Protein AF-A0A6A7ANN5-F1 (afdb_monomer_lite)

Sequence (79 aa):
MDDHGDHDAVMLGGAAAQSVMYSAPTNPIQVTGDADLNFAAKNRPAVPVPNGVCVRMIDFAPGTESNLHRALTLGMGTV

Organism: NCBI:txid1408161

Secondary structure (DSSP, 8-state):
-----TTEEEEGGGTEEEEEEEEESSSS---STTHHHHHHHH-PPPSS-TTSEEEEEEEEPTT--PPP---SS------

Radius of gyration: 13.79 Å; chains: 1; bounding box: 27×33×37 Å

InterPro domains:
  IPR014710 RmlC-like jelly roll fold [G3DSA:2.60.120.10] (13-79)
  IPR047142 Oryzines biosynthesis cluster protein J/Cupin-domain-containing oxidoreductase virC-like [PTHR36156] (2-79)

pLDDT: mean 91.67, std 7.15, range [52.16, 97.19]

Structure (mmCIF, N/CA/C/O backbone):
data_AF-A0A6A7ANN5-F1
#
_entry.id   AF-A0A6A7ANN5-F1
#
loop_
_atom_site.group_PDB
_atom_site.id
_atom_site.type_symbol
_atom_site.label_atom_id
_atom_site.label_alt_id
_atom_site.label_comp_id
_atom_site.label_asym_id
_atom_site.label_entity_id
_atom_site.label_seq_id
_atom_site.pdbx_PDB_ins_code
_atom_site.Cartn_x
_atom_site.Cartn_y
_atom_site.Cartn_z
_atom_site.occupancy
_atom_site.B_iso_or_equiv
_atom_site.auth_seq_id
_atom_site.auth_comp_id
_atom_site.auth_asym_id
_atom_site.auth_atom_id
_atom_site.pdbx_PDB_model_num
ATOM 1 N N . MET A 1 1 ? 11.245 -21.807 -0.590 1.00 52.16 1 MET A N 1
ATOM 2 C CA . MET A 1 1 ? 10.325 -21.580 0.543 1.00 52.16 1 MET A CA 1
ATOM 3 C C . MET A 1 1 ? 10.270 -20.087 0.585 1.00 52.16 1 MET A C 1
ATOM 5 O O . MET A 1 1 ? 11.258 -19.472 0.962 1.00 52.16 1 MET A O 1
ATOM 9 N N . ASP A 1 2 ? 9.244 -19.547 -0.041 1.00 68.75 2 ASP A N 1
ATOM 10 C CA . ASP A 1 2 ? 9.289 -18.164 -0.482 1.00 68.75 2 ASP A CA 1
ATOM 11 C C . ASP A 1 2 ? 8.603 -17.341 0.609 1.00 68.75 2 ASP A C 1
ATOM 13 O O . ASP A 1 2 ? 7.594 -17.772 1.167 1.00 68.75 2 ASP A O 1
ATOM 17 N N . ASP A 1 3 ? 9.189 -16.207 0.978 1.00 72.44 3 ASP A N 1
ATOM 18 C CA . ASP A 1 3 ? 8.669 -15.311 2.012 1.00 72.44 3 ASP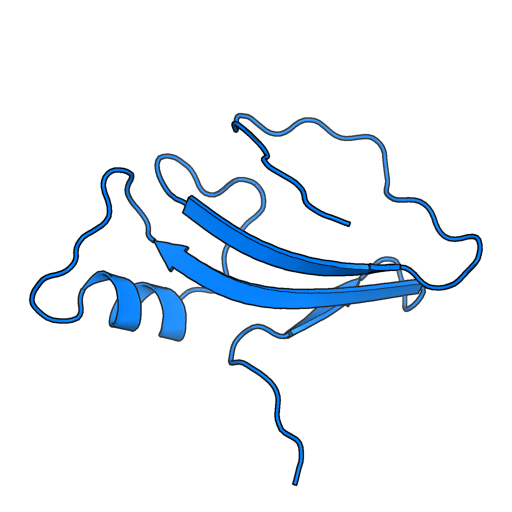 A CA 1
ATOM 19 C C . ASP A 1 3 ? 7.913 -14.179 1.316 1.00 72.44 3 ASP A C 1
ATOM 21 O O . ASP A 1 3 ? 8.507 -13.299 0.694 1.00 72.44 3 ASP A O 1
ATOM 25 N N . HIS A 1 4 ? 6.590 -14.288 1.315 1.00 73.81 4 HIS A N 1
ATOM 26 C CA . HIS A 1 4 ? 5.677 -13.380 0.635 1.00 73.81 4 HIS A CA 1
ATOM 27 C C . HIS A 1 4 ? 4.480 -13.155 1.554 1.00 73.81 4 HIS A C 1
ATOM 29 O O . HIS A 1 4 ? 3.996 -14.080 2.205 1.00 73.81 4 HIS A O 1
ATOM 35 N N . GLY A 1 5 ? 4.054 -11.895 1.657 1.00 74.56 5 GLY A N 1
ATOM 36 C CA . GLY A 1 5 ? 2.874 -11.533 2.436 1.00 74.56 5 GLY A CA 1
ATOM 37 C C . GLY A 1 5 ? 1.591 -12.009 1.757 1.00 74.56 5 GLY A C 1
ATOM 38 O O . GLY A 1 5 ? 1.581 -12.265 0.558 1.00 74.56 5 GLY A O 1
ATOM 39 N N . ASP A 1 6 ? 0.486 -12.042 2.504 1.00 80.00 6 ASP A N 1
ATOM 40 C CA . ASP A 1 6 ? -0.811 -12.578 2.047 1.00 80.00 6 ASP A CA 1
ATOM 41 C C . ASP A 1 6 ? -1.359 -11.935 0.752 1.00 80.00 6 ASP A C 1
ATOM 43 O O . ASP A 1 6 ? -2.240 -12.488 0.090 1.00 80.00 6 ASP A O 1
ATOM 47 N N . HIS A 1 7 ? -0.867 -10.745 0.387 1.00 89.81 7 HIS A N 1
ATOM 48 C CA . HIS A 1 7 ? -1.429 -9.901 -0.670 1.00 89.81 7 HIS A CA 1
ATOM 49 C C . HIS A 1 7 ? -0.379 -9.342 -1.640 1.00 89.81 7 HIS A C 1
ATOM 51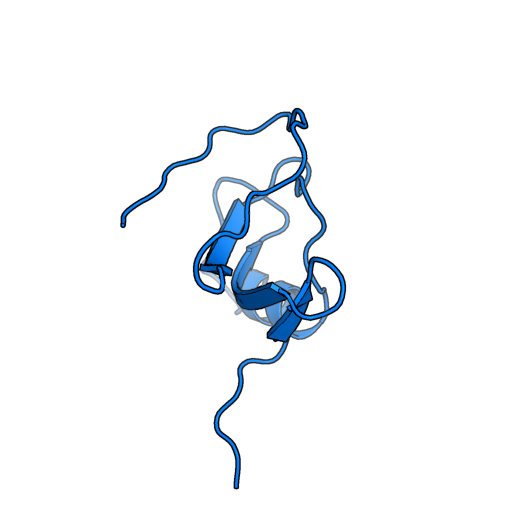 O O . HIS A 1 7 ? -0.450 -8.168 -2.026 1.00 89.81 7 HIS A O 1
ATOM 57 N N . ASP A 1 8 ? 0.574 -10.167 -2.068 1.00 91.06 8 ASP A N 1
ATOM 58 C CA . ASP A 1 8 ? 1.486 -9.831 -3.164 1.00 91.06 8 ASP A CA 1
ATOM 59 C C . ASP A 1 8 ? 0.785 -9.890 -4.536 1.00 91.06 8 ASP A C 1
ATOM 61 O O . ASP A 1 8 ? -0.156 -10.656 -4.767 1.00 91.06 8 ASP A O 1
ATOM 65 N N . ALA A 1 9 ? 1.178 -9.022 -5.468 1.00 91.25 9 ALA A N 1
ATOM 66 C CA . ALA A 1 9 ? 0.654 -9.084 -6.830 1.00 91.25 9 ALA A CA 1
ATOM 67 C C . ALA A 1 9 ? 1.610 -8.483 -7.856 1.00 91.25 9 ALA A C 1
ATOM 69 O O . ALA A 1 9 ? 2.180 -7.413 -7.645 1.00 91.25 9 ALA A O 1
ATOM 70 N N . VAL A 1 10 ? 1.682 -9.121 -9.023 1.00 92.88 10 VAL A N 1
ATOM 71 C CA . VAL A 1 10 ? 2.283 -8.535 -10.223 1.00 92.88 10 VAL A CA 1
ATOM 72 C C . VAL A 1 10 ? 1.334 -7.483 -10.804 1.00 92.88 10 VAL A C 1
ATOM 74 O O . VAL A 1 10 ? 0.126 -7.702 -10.917 1.00 92.88 10 VAL A O 1
ATOM 77 N N . MET A 1 11 ? 1.883 -6.334 -11.185 1.00 91.69 11 MET A N 1
ATOM 78 C CA . MET A 1 11 ? 1.168 -5.185 -11.736 1.00 91.69 11 MET A CA 1
ATOM 79 C C . MET A 1 11 ? 1.737 -4.795 -13.106 1.00 91.69 11 MET A C 1
ATOM 81 O O . MET A 1 11 ? 2.783 -5.286 -13.526 1.00 91.69 11 MET A O 1
ATOM 85 N N . LEU A 1 12 ? 1.033 -3.906 -13.820 1.00 91.06 12 LEU A N 1
ATOM 86 C CA . LEU A 1 12 ? 1.494 -3.321 -15.090 1.00 91.06 12 LEU A CA 1
ATOM 87 C C . LEU A 1 12 ? 2.004 -4.360 -16.109 1.00 91.06 12 LEU A C 1
ATOM 89 O O . LEU A 1 12 ? 3.034 -4.175 -16.748 1.00 91.06 12 LEU A O 1
ATOM 93 N N . GLY A 1 13 ? 1.302 -5.491 -16.231 1.00 90.38 13 GLY A N 1
ATOM 94 C CA . GLY A 1 13 ? 1.675 -6.550 -17.173 1.00 90.38 13 GLY A CA 1
ATOM 95 C C . GLY A 1 13 ? 3.041 -7.195 -16.902 1.00 90.38 13 GLY A C 1
ATOM 96 O O . GLY A 1 13 ? 3.636 -7.727 -17.832 1.00 90.38 13 GLY A O 1
ATOM 97 N N . GLY A 1 14 ? 3.547 -7.140 -15.665 1.00 93.50 14 GLY A N 1
ATOM 98 C CA . GLY A 1 14 ? 4.868 -7.666 -15.299 1.00 93.50 14 GLY A CA 1
ATOM 99 C C . GLY A 1 14 ? 5.927 -6.596 -15.050 1.00 93.50 14 GLY A C 1
ATOM 100 O O . GLY A 1 14 ? 7.005 -6.921 -14.566 1.00 93.50 14 GLY A O 1
ATOM 101 N N . ALA A 1 15 ? 5.632 -5.330 -15.347 1.00 95.31 15 ALA A N 1
ATOM 102 C CA . ALA A 1 15 ? 6.582 -4.230 -15.195 1.00 95.31 15 ALA A CA 1
ATOM 103 C C . ALA A 1 15 ? 6.626 -3.636 -13.772 1.00 95.31 15 ALA A C 1
ATOM 105 O O . ALA A 1 15 ? 7.404 -2.725 -13.495 1.00 95.31 15 ALA A O 1
ATOM 106 N N . ALA A 1 16 ? 5.794 -4.135 -12.858 1.00 95.12 16 ALA A N 1
ATOM 107 C CA . ALA A 1 16 ? 5.836 -3.769 -11.451 1.00 95.12 16 ALA A CA 1
ATOM 108 C C . ALA A 1 16 ? 5.335 -4.913 -10.564 1.00 95.12 16 ALA A C 1
ATOM 110 O O . ALA A 1 16 ? 4.624 -5.812 -11.024 1.00 95.12 16 ALA A O 1
ATOM 111 N N . ALA A 1 17 ? 5.657 -4.845 -9.281 1.00 93.88 17 ALA A N 1
ATOM 112 C CA . ALA A 1 17 ? 5.100 -5.705 -8.247 1.00 93.88 17 ALA A CA 1
ATOM 113 C C . ALA A 1 17 ? 4.618 -4.854 -7.072 1.00 93.88 17 ALA A C 1
ATOM 115 O O . ALA A 1 17 ? 5.117 -3.755 -6.836 1.00 93.88 17 ALA A O 1
ATOM 116 N N . GLN A 1 18 ? 3.638 -5.358 -6.332 1.00 93.06 18 GLN A N 1
ATOM 117 C CA . GLN A 1 18 ? 3.238 -4.788 -5.054 1.00 93.06 18 GLN A CA 1
ATOM 118 C C . GLN A 1 18 ? 3.277 -5.835 -3.952 1.00 93.06 18 GLN A C 1
ATOM 120 O O . GLN A 1 18 ? 3.015 -7.016 -4.186 1.00 93.06 18 GLN A O 1
ATOM 125 N N . SER A 1 19 ? 3.479 -5.349 -2.735 1.00 92.69 19 SER A N 1
ATOM 126 C CA . SER A 1 19 ? 3.211 -6.085 -1.507 1.00 92.69 19 SER A CA 1
ATOM 127 C C . SER A 1 19 ? 2.400 -5.198 -0.569 1.00 92.69 19 SER A C 1
ATOM 129 O O . SER A 1 19 ? 2.779 -4.058 -0.283 1.00 92.69 19 SER A O 1
ATOM 131 N N . VAL A 1 20 ? 1.245 -5.689 -0.125 1.00 93.38 20 VAL A N 1
ATOM 132 C CA . VAL A 1 20 ? 0.417 -5.000 0.869 1.00 93.38 20 VAL A CA 1
ATOM 133 C C . VAL A 1 20 ? 0.822 -5.494 2.251 1.00 93.38 20 VAL A C 1
ATOM 135 O O . VAL A 1 20 ? 0.641 -6.664 2.571 1.00 93.38 20 VAL A O 1
ATOM 138 N N . MET A 1 21 ? 1.324 -4.580 3.079 1.00 92.38 21 MET A N 1
ATOM 139 C CA . MET A 1 21 ? 1.770 -4.889 4.440 1.00 92.38 21 MET A CA 1
ATOM 140 C C . MET A 1 21 ? 0.609 -4.884 5.435 1.00 92.38 21 MET A C 1
ATOM 142 O O . MET A 1 21 ? 0.591 -5.669 6.376 1.00 92.38 21 MET A O 1
ATOM 146 N N . TYR A 1 22 ? -0.345 -3.967 5.257 1.00 93.88 22 TYR A N 1
ATOM 147 C CA . TYR A 1 22 ? -1.473 -3.805 6.170 1.00 93.88 22 TYR A CA 1
ATOM 148 C C . TYR A 1 22 ? -2.634 -3.063 5.505 1.00 93.88 22 TYR A C 1
ATOM 150 O O . TYR A 1 22 ? -2.439 -2.186 4.655 1.00 93.88 22 TYR A O 1
ATOM 158 N N . SER A 1 23 ? -3.855 -3.375 5.932 1.00 95.31 23 SER A N 1
ATOM 159 C CA . SER A 1 23 ? -5.049 -2.607 5.588 1.00 95.31 23 SER A CA 1
ATOM 160 C C . SER A 1 23 ? -6.126 -2.752 6.650 1.00 95.31 23 SER A C 1
ATOM 162 O O . SER A 1 23 ? -6.278 -3.827 7.222 1.00 95.31 23 SER A O 1
ATOM 164 N N . ALA A 1 24 ? -6.921 -1.706 6.837 1.00 96.50 24 ALA A N 1
ATOM 165 C CA . ALA A 1 24 ? -8.067 -1.714 7.738 1.00 96.50 24 ALA A CA 1
ATOM 166 C C . ALA A 1 24 ? -9.284 -1.069 7.059 1.00 96.50 24 ALA A C 1
ATOM 168 O O . ALA A 1 24 ? -9.109 -0.201 6.194 1.00 96.50 24 ALA A O 1
ATOM 169 N N . PRO A 1 25 ? -10.514 -1.457 7.4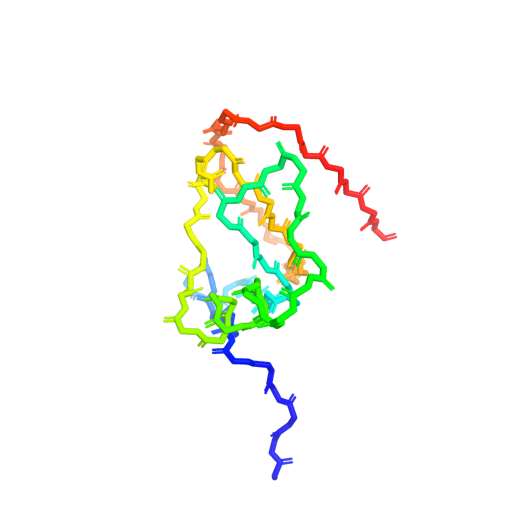41 1.00 95.88 25 PRO A N 1
ATOM 170 C CA . PRO A 1 25 ? -11.735 -0.931 6.836 1.00 95.88 25 PRO A CA 1
ATOM 171 C C . PRO A 1 25 ? -12.111 0.462 7.359 1.00 95.88 25 PRO A C 1
ATOM 173 O O . PRO A 1 25 ? -13.009 1.094 6.808 1.00 95.88 25 PRO A O 1
ATOM 176 N N . THR A 1 26 ? -11.457 0.936 8.423 1.00 95.81 26 THR A N 1
ATOM 177 C CA . THR A 1 26 ? -11.766 2.209 9.080 1.00 95.81 26 THR A CA 1
ATOM 178 C C . THR A 1 26 ? -10.515 3.029 9.373 1.00 95.81 26 THR A C 1
ATOM 180 O O . THR A 1 26 ? -9.401 2.512 9.453 1.00 95.81 26 THR A O 1
ATOM 183 N N . ASN A 1 27 ? -10.722 4.327 9.568 1.00 94.19 27 ASN A N 1
ATOM 184 C CA . ASN A 1 27 ? -9.749 5.269 10.091 1.00 94.19 27 ASN A CA 1
ATOM 185 C C . ASN A 1 27 ? -10.474 6.206 11.085 1.00 94.19 27 ASN A C 1
ATOM 187 O O . ASN A 1 27 ? -11.320 6.983 10.633 1.00 94.19 27 ASN A O 1
ATOM 191 N N . PRO A 1 28 ? -10.209 6.147 12.409 1.00 96.12 28 PRO A N 1
ATOM 192 C CA . PRO A 1 28 ? -9.129 5.406 13.077 1.00 96.12 28 PRO A CA 1
ATOM 193 C C . PRO A 1 28 ? -9.231 3.873 12.986 1.00 96.12 28 PRO A C 1
ATOM 195 O 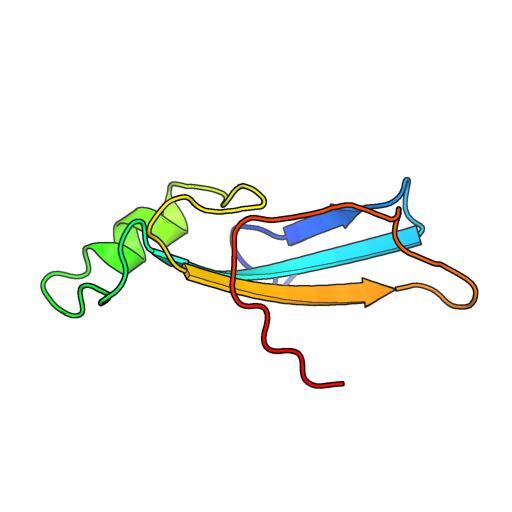O . PRO A 1 28 ? -10.321 3.313 12.840 1.00 96.12 28 PRO A O 1
ATOM 198 N N . ILE A 1 29 ? -8.078 3.208 13.082 1.00 97.00 29 ILE A N 1
ATOM 199 C CA . ILE A 1 29 ? -7.954 1.741 13.068 1.00 97.00 29 ILE A CA 1
ATOM 200 C C . ILE A 1 29 ? -8.409 1.112 14.398 1.00 97.00 29 ILE A C 1
ATOM 202 O O . ILE A 1 29 ? -8.410 1.774 15.441 1.00 97.00 29 ILE A O 1
ATOM 206 N N . GLN A 1 30 ? -8.783 -0.166 14.373 1.00 97.19 30 GLN A N 1
ATOM 207 C CA . GLN A 1 30 ? -9.088 -0.987 15.545 1.00 97.19 30 GLN A CA 1
ATOM 208 C C . GLN A 1 30 ? -7.871 -1.808 15.979 1.00 97.19 30 GLN A C 1
ATOM 210 O O . GLN A 1 30 ? -7.421 -2.727 15.299 1.00 97.19 30 GLN A O 1
ATOM 215 N N . VAL A 1 31 ? -7.381 -1.506 17.180 1.00 95.56 31 VAL A N 1
ATOM 216 C CA . VAL A 1 31 ? -6.221 -2.171 17.801 1.00 95.56 31 VAL A CA 1
ATOM 217 C C . VAL A 1 31 ? -6.613 -3.187 18.879 1.00 95.56 31 VAL A C 1
ATOM 219 O O . VAL A 1 31 ? -5.769 -3.651 19.639 1.00 95.56 31 VAL A O 1
ATOM 222 N N . THR A 1 32 ? -7.902 -3.517 18.985 1.00 96.75 32 THR A N 1
ATOM 223 C CA . THR A 1 32 ? -8.439 -4.459 19.972 1.00 96.75 32 THR A CA 1
ATOM 224 C C . THR A 1 32 ? -9.023 -5.692 19.290 1.00 96.75 32 THR A C 1
ATOM 226 O O . THR A 1 32 ? -9.608 -5.613 18.209 1.00 96.75 32 THR A O 1
ATOM 229 N N . GLY A 1 33 ? -8.861 -6.851 19.936 1.00 96.44 33 GLY A N 1
ATOM 230 C CA . GLY A 1 33 ? -9.465 -8.112 19.492 1.00 96.44 33 GLY A CA 1
ATOM 231 C C . GLY A 1 33 ? -9.047 -8.561 18.089 1.00 96.44 33 GLY A C 1
ATOM 232 O O . GLY A 1 33 ? -9.816 -9.259 17.432 1.00 96.44 33 GLY A O 1
ATOM 233 N N . ASP A 1 34 ? -7.881 -8.116 17.612 1.00 96.50 34 ASP A N 1
ATOM 234 C CA . ASP A 1 34 ? -7.326 -8.427 16.290 1.00 96.50 34 ASP A CA 1
ATOM 235 C C . ASP A 1 34 ? -8.289 -8.143 15.125 1.00 96.50 34 ASP A C 1
ATOM 237 O O . ASP A 1 34 ? -8.191 -8.762 14.064 1.00 96.50 34 ASP A O 1
ATOM 241 N N . ALA A 1 35 ? -9.246 -7.225 15.304 1.00 95.94 35 ALA A N 1
ATOM 242 C CA . ALA A 1 35 ? -10.305 -6.976 14.327 1.00 95.94 35 ALA A CA 1
ATOM 243 C C . ALA A 1 35 ? -9.729 -6.606 12.950 1.00 95.94 35 ALA A C 1
ATOM 245 O O . ALA A 1 35 ? -10.090 -7.216 11.940 1.00 95.94 35 ALA A O 1
ATOM 246 N N . ASP A 1 36 ? -8.766 -5.684 12.922 1.00 95.81 36 ASP A N 1
ATOM 247 C CA . ASP A 1 36 ? -8.141 -5.247 11.676 1.00 95.81 36 ASP A CA 1
ATOM 248 C C . ASP A 1 36 ? -7.131 -6.251 11.125 1.00 95.81 36 ASP A C 1
ATOM 250 O O . ASP A 1 36 ? -6.999 -6.360 9.911 1.00 95.81 36 ASP A O 1
ATOM 254 N N . LEU A 1 37 ? -6.456 -7.031 11.976 1.00 94.50 37 LEU A N 1
ATOM 255 C CA . LEU A 1 37 ? -5.575 -8.111 11.513 1.00 94.50 37 LEU A CA 1
ATOM 256 C C . LEU A 1 37 ? -6.389 -9.191 10.790 1.00 94.50 37 LEU A C 1
ATOM 258 O O . LEU A 1 37 ? -6.039 -9.619 9.692 1.00 94.50 37 LEU A O 1
ATOM 262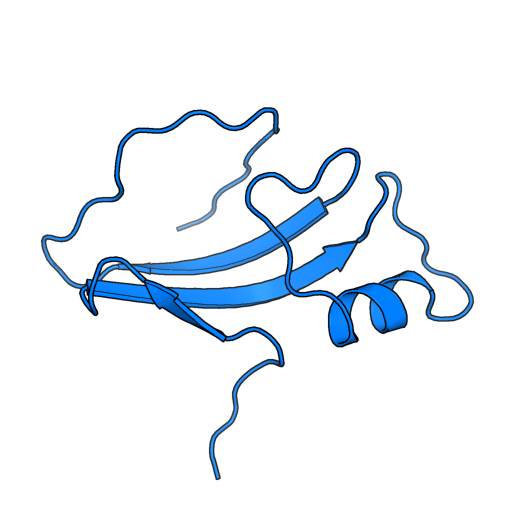 N N . ASN A 1 38 ? -7.533 -9.567 11.366 1.00 94.62 38 ASN A N 1
ATOM 263 C CA . ASN A 1 38 ? -8.476 -10.497 10.755 1.00 94.62 38 ASN A CA 1
ATOM 264 C C . ASN A 1 38 ? -9.075 -9.945 9.456 1.00 94.62 38 ASN A C 1
ATOM 266 O O . ASN A 1 38 ? -9.316 -10.712 8.520 1.00 94.62 38 ASN A O 1
ATOM 270 N N . PHE A 1 39 ? -9.335 -8.636 9.392 1.00 93.94 39 PHE A N 1
ATOM 271 C CA . PHE A 1 39 ? -9.763 -7.983 8.159 1.00 93.94 39 PHE A CA 1
ATOM 272 C C . PHE A 1 39 ? -8.656 -8.027 7.101 1.00 93.94 39 PHE A C 1
ATOM 274 O O . PHE A 1 39 ? -8.924 -8.482 5.990 1.00 93.94 39 PHE A O 1
ATOM 281 N N . ALA A 1 40 ? -7.435 -7.613 7.447 1.00 94.06 40 ALA A N 1
ATOM 282 C CA . ALA A 1 40 ? -6.288 -7.577 6.547 1.00 94.06 40 ALA A CA 1
ATOM 283 C C . ALA A 1 40 ? -5.991 -8.959 5.958 1.00 94.06 40 ALA A C 1
ATOM 285 O O . ALA A 1 40 ? -5.884 -9.080 4.744 1.00 94.06 40 ALA A O 1
ATOM 286 N N . ALA A 1 41 ? -5.962 -10.014 6.777 1.00 92.00 41 ALA A N 1
ATOM 287 C CA . ALA A 1 41 ? -5.697 -11.378 6.309 1.00 92.00 41 ALA A CA 1
ATOM 288 C C . ALA A 1 41 ? -6.751 -11.881 5.301 1.00 92.00 41 ALA A C 1
ATOM 290 O O . ALA A 1 41 ? -6.435 -12.596 4.355 1.00 92.00 41 ALA A O 1
ATOM 291 N N . LYS A 1 42 ? -8.024 -11.497 5.473 1.00 92.25 42 LYS A N 1
ATOM 292 C CA . LYS A 1 42 ? -9.142 -12.009 4.655 1.00 92.25 42 LYS A CA 1
ATOM 293 C C . LYS A 1 42 ? -9.464 -11.156 3.432 1.00 92.25 42 LYS A C 1
ATOM 295 O O . LYS A 1 42 ? -10.110 -11.651 2.511 1.00 92.25 42 LYS A O 1
ATOM 300 N N . ASN A 1 43 ? -9.074 -9.882 3.426 1.00 91.62 43 ASN A N 1
ATOM 301 C CA . ASN A 1 43 ? -9.515 -8.917 2.424 1.00 91.62 43 ASN A CA 1
ATOM 302 C C . ASN A 1 43 ? -8.317 -8.283 1.726 1.00 91.62 43 ASN A C 1
ATOM 304 O O . ASN A 1 43 ? -7.638 -7.428 2.290 1.00 91.62 43 ASN A O 1
ATOM 308 N N . ARG A 1 44 ? -8.114 -8.632 0.453 1.00 90.12 44 ARG A N 1
ATOM 309 C CA . ARG A 1 44 ? -7.175 -7.906 -0.404 1.00 90.12 44 ARG A CA 1
ATOM 310 C C . ARG A 1 44 ? -7.701 -6.477 -0.631 1.00 90.12 44 ARG A C 1
ATOM 312 O O . ARG A 1 44 ? -8.804 -6.328 -1.165 1.00 90.12 44 ARG A O 1
ATOM 319 N N . PRO A 1 45 ? -6.949 -5.417 -0.284 1.00 89.44 45 PRO A N 1
ATOM 320 C CA . PRO A 1 45 ? -7.460 -4.053 -0.374 1.00 89.44 45 PRO A CA 1
ATOM 321 C C . PRO A 1 45 ? -7.525 -3.531 -1.814 1.00 89.44 45 PRO A C 1
ATOM 323 O O . PRO A 1 45 ? -6.568 -3.635 -2.587 1.00 89.44 45 PRO A O 1
ATOM 326 N N . ALA A 1 46 ? -8.641 -2.875 -2.138 1.00 83.56 46 ALA A N 1
ATOM 327 C CA . ALA A 1 46 ? -8.816 -2.106 -3.368 1.00 83.56 46 ALA A CA 1
ATOM 328 C C . ALA A 1 46 ? -8.004 -0.791 -3.354 1.00 83.56 46 ALA A C 1
ATOM 330 O O . ALA A 1 46 ? -7.419 -0.404 -2.340 1.00 83.56 46 ALA A O 1
ATOM 331 N N . VAL A 1 47 ? -7.979 -0.088 -4.491 1.00 80.00 47 VAL A N 1
ATOM 332 C CA . VAL A 1 47 ? -7.439 1.276 -4.603 1.00 80.00 47 VAL A CA 1
ATOM 333 C C . VAL A 1 47 ? -8.553 2.202 -5.102 1.00 80.00 47 VAL A C 1
ATOM 335 O O . VAL A 1 47 ? -8.915 2.100 -6.275 1.00 80.00 47 VAL A O 1
ATOM 338 N N . PRO A 1 48 ? -9.094 3.111 -4.261 1.00 86.12 48 PRO A N 1
ATOM 339 C CA . PRO A 1 48 ? -8.837 3.306 -2.821 1.00 86.12 48 PRO A CA 1
ATOM 340 C C . PRO A 1 48 ? -9.603 2.324 -1.905 1.00 86.12 48 PRO A C 1
ATOM 342 O O . PRO A 1 48 ? -10.559 1.689 -2.341 1.00 86.12 48 PRO A O 1
ATOM 345 N N . VAL A 1 49 ? -9.219 2.255 -0.619 1.00 91.88 49 VAL A N 1
ATOM 346 C CA . VAL A 1 49 ? -10.007 1.616 0.458 1.00 91.88 49 VAL A CA 1
ATOM 347 C C . VAL A 1 49 ? -10.941 2.672 1.068 1.00 91.88 49 VAL A C 1
ATOM 349 O O . VAL A 1 49 ? -10.452 3.568 1.759 1.00 91.88 49 VAL A O 1
ATOM 352 N N . PRO A 1 50 ? -12.264 2.628 0.824 1.00 91.94 50 PRO A N 1
ATOM 353 C CA . PRO A 1 50 ? -13.176 3.649 1.335 1.00 91.94 50 PRO A CA 1
ATOM 354 C C . PRO A 1 50 ? -13.179 3.681 2.866 1.00 91.94 50 PRO A C 1
ATOM 356 O O . PRO A 1 50 ? -13.317 2.637 3.494 1.00 91.94 50 PRO A O 1
ATOM 359 N N . ASN A 1 51 ? -13.046 4.877 3.452 1.00 92.44 51 ASN A N 1
ATOM 360 C CA . ASN A 1 51 ? -13.002 5.134 4.904 1.00 92.44 51 ASN A CA 1
ATOM 361 C C . ASN A 1 51 ? -11.867 4.443 5.680 1.00 92.44 51 ASN A C 1
ATOM 363 O O . ASN A 1 51 ? -11.780 4.625 6.893 1.00 92.44 51 ASN A O 1
ATOM 367 N N . GLY A 1 52 ? -11.018 3.673 5.005 1.00 95.31 52 GLY A N 1
ATOM 368 C CA . GLY A 1 52 ? -9.994 2.843 5.617 1.00 95.31 52 GLY A CA 1
ATOM 369 C C . GLY A 1 52 ? -8.580 3.332 5.348 1.00 95.31 52 GLY A C 1
ATOM 370 O O . GLY A 1 52 ? -8.346 4.464 4.919 1.00 95.31 52 GLY A O 1
ATOM 371 N N . VAL A 1 53 ? -7.628 2.438 5.592 1.00 95.31 53 VAL A N 1
ATOM 372 C CA . VAL A 1 53 ? -6.204 2.668 5.332 1.00 95.31 53 VAL A CA 1
ATOM 373 C C . VAL A 1 53 ? -5.595 1.482 4.598 1.00 95.31 53 VAL A C 1
ATOM 375 O O . VAL A 1 53 ? -6.056 0.346 4.718 1.00 95.31 53 VAL A O 1
ATOM 378 N N . CYS A 1 54 ? -4.535 1.743 3.838 1.00 94.88 54 CYS A N 1
ATOM 379 C CA . CYS A 1 54 ? -3.729 0.712 3.203 1.00 94.88 54 CYS A CA 1
ATOM 380 C C . CYS A 1 54 ? -2.264 1.147 3.187 1.00 94.88 54 CYS A C 1
ATOM 382 O O . CYS A 1 54 ? -1.952 2.262 2.770 1.00 94.88 54 CYS A O 1
ATOM 384 N N . VAL A 1 55 ? -1.384 0.245 3.612 1.00 94.81 55 VAL A N 1
ATOM 385 C CA . VAL A 1 55 ? 0.068 0.376 3.511 1.00 94.81 55 VAL A CA 1
ATOM 386 C C . VAL A 1 55 ? 0.549 -0.648 2.495 1.00 94.81 55 VAL A C 1
ATOM 388 O O . VAL A 1 55 ? 0.308 -1.848 2.645 1.00 94.81 55 VAL A O 1
ATOM 391 N N . ARG A 1 56 ? 1.213 -0.171 1.444 1.00 93.69 56 AR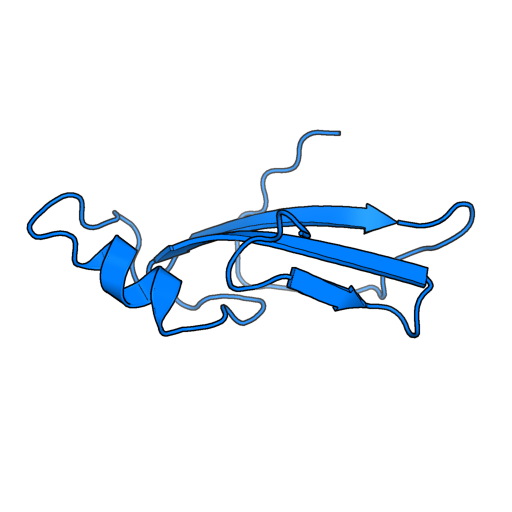G A N 1
ATOM 392 C CA . ARG A 1 56 ? 1.765 -1.022 0.392 1.00 93.69 56 ARG A CA 1
ATOM 393 C C . ARG A 1 56 ? 3.110 -0.506 -0.085 1.00 93.69 56 ARG A C 1
ATOM 395 O O . ARG A 1 56 ? 3.331 0.702 -0.125 1.00 93.69 56 ARG A O 1
ATOM 402 N N . MET A 1 57 ? 3.957 -1.440 -0.476 1.00 94.19 57 MET A N 1
ATOM 403 C CA . MET A 1 57 ? 5.160 -1.197 -1.258 1.00 94.19 57 MET A CA 1
ATOM 404 C C . MET A 1 57 ? 4.845 -1.486 -2.721 1.00 94.19 57 MET A C 1
ATOM 406 O O . MET A 1 57 ? 4.078 -2.409 -3.014 1.00 94.19 57 MET A O 1
ATOM 410 N N . ILE A 1 58 ? 5.397 -0.675 -3.620 1.00 94.44 58 ILE A N 1
ATOM 411 C CA . ILE A 1 58 ? 5.302 -0.880 -5.063 1.00 94.44 58 ILE A CA 1
ATOM 412 C C . ILE A 1 58 ? 6.708 -0.767 -5.635 1.00 94.44 58 ILE A C 1
ATOM 414 O O . ILE A 1 58 ? 7.327 0.291 -5.534 1.00 94.44 58 ILE A O 1
ATOM 418 N N . ASP A 1 59 ? 7.155 -1.839 -6.272 1.00 95.19 59 ASP A N 1
ATOM 419 C CA . ASP A 1 59 ? 8.427 -1.901 -6.974 1.00 95.19 59 ASP A CA 1
ATOM 420 C C . ASP A 1 59 ? 8.168 -1.747 -8.470 1.00 95.19 59 ASP A C 1
ATOM 422 O O . ASP A 1 59 ? 7.489 -2.571 -9.086 1.00 95.19 59 ASP A O 1
ATOM 426 N N . PHE A 1 60 ? 8.703 -0.681 -9.062 1.00 96.44 60 PHE A N 1
ATOM 427 C CA . PHE A 1 60 ? 8.650 -0.451 -10.504 1.00 96.44 60 PHE A CA 1
ATOM 428 C C . PHE A 1 60 ? 9.940 -0.943 -11.160 1.00 96.44 60 PHE A C 1
ATOM 430 O O . PHE A 1 60 ? 11.039 -0.577 -10.738 1.00 96.44 60 PHE A O 1
ATOM 437 N N . ALA A 1 61 ? 9.819 -1.735 -12.226 1.00 96.88 61 ALA A N 1
ATOM 438 C CA . ALA A 1 61 ? 10.969 -2.092 -13.046 1.00 96.88 61 ALA A CA 1
ATOM 439 C C . ALA A 1 61 ? 11.551 -0.838 -13.740 1.00 96.88 61 ALA A C 1
ATOM 441 O O . ALA A 1 61 ? 10.813 0.119 -14.006 1.00 96.88 61 ALA A O 1
ATOM 442 N N . PRO A 1 62 ? 12.851 -0.825 -14.089 1.00 96.31 62 PRO A N 1
ATOM 443 C CA . PRO A 1 62 ? 13.477 0.322 -14.745 1.00 96.31 62 PRO A CA 1
ATOM 444 C C . PRO A 1 62 ? 12.725 0.777 -16.003 1.00 96.31 62 PRO A C 1
ATOM 446 O O . PRO A 1 62 ? 12.355 -0.041 -16.841 1.00 96.31 62 PRO A O 1
ATOM 449 N N . GLY A 1 63 ? 12.519 2.090 -16.144 1.00 95.75 63 GLY A N 1
ATOM 450 C CA . GLY A 1 63 ? 11.814 2.678 -17.291 1.00 95.75 63 GLY A CA 1
ATOM 451 C C . GLY A 1 63 ? 10.291 2.502 -17.280 1.00 95.75 63 GLY A C 1
ATOM 452 O O . GLY A 1 63 ? 9.646 2.837 -18.269 1.00 95.75 63 GLY A O 1
ATOM 453 N N . THR A 1 64 ? 9.716 1.991 -16.188 1.00 95.25 64 THR A N 1
ATOM 454 C CA . THR A 1 64 ? 8.265 1.826 -16.031 1.00 95.25 64 THR A CA 1
ATOM 455 C C . THR A 1 64 ? 7.644 3.045 -15.363 1.00 95.25 64 THR A C 1
ATOM 457 O O . THR A 1 64 ? 8.227 3.641 -14.459 1.00 95.25 64 THR A O 1
ATOM 460 N N . GLU A 1 65 ? 6.419 3.371 -15.761 1.00 94.50 65 GLU A N 1
ATOM 461 C CA . GLU A 1 65 ? 5.590 4.392 -15.129 1.00 94.50 65 GLU A CA 1
ATOM 462 C C . GLU A 1 65 ? 4.198 3.843 -14.810 1.00 94.50 65 GLU A C 1
ATOM 464 O O . GLU A 1 65 ? 3.697 2.937 -15.474 1.00 94.50 65 GLU A O 1
ATOM 469 N N . SER A 1 66 ? 3.554 4.390 -13.780 1.00 91.94 66 SER A N 1
ATOM 470 C CA . SER A 1 66 ? 2.156 4.078 -13.483 1.00 91.94 66 SER A CA 1
ATOM 471 C C . SER A 1 66 ? 1.202 4.840 -14.403 1.00 91.94 66 SER A C 1
ATOM 473 O O . SER A 1 66 ? 1.469 5.988 -14.754 1.00 91.94 66 SER A O 1
ATOM 475 N N . ASN A 1 67 ? 0.015 4.284 -14.658 1.00 92.00 67 ASN A N 1
ATOM 476 C CA . ASN A 1 67 ? -1.072 5.045 -15.275 1.00 92.00 67 ASN A CA 1
ATOM 477 C C . ASN A 1 67 ? -1.493 6.227 -14.388 1.00 92.00 67 ASN A C 1
ATOM 479 O O . ASN A 1 67 ? -1.717 6.068 -13.180 1.00 92.00 67 ASN A O 1
ATOM 483 N N . LEU A 1 68 ? -1.699 7.390 -15.007 1.00 94.12 68 LEU A N 1
ATOM 484 C CA . LEU A 1 68 ? -2.289 8.541 -14.333 1.00 94.12 68 LEU A CA 1
ATOM 485 C C . LEU A 1 68 ? -3.725 8.209 -13.903 1.00 94.12 68 LEU A C 1
ATOM 487 O O . LEU A 1 68 ? -4.584 7.911 -14.731 1.00 94.12 68 LEU A O 1
ATOM 491 N N . HIS A 1 69 ? -3.993 8.280 -12.602 1.00 91.75 69 HIS A N 1
ATOM 492 C CA . HIS A 1 69 ? -5.320 8.056 -12.034 1.00 91.75 69 HIS A CA 1
ATOM 493 C C . HIS A 1 69 ? -5.536 8.927 -10.790 1.00 91.75 69 HIS A C 1
ATOM 495 O O . HIS A 1 69 ? -4.606 9.543 -10.268 1.00 91.75 69 HIS A O 1
ATOM 501 N N . ARG A 1 70 ? -6.787 8.998 -10.321 1.00 92.38 70 ARG A N 1
ATOM 502 C CA . ARG A 1 70 ? -7.167 9.715 -9.099 1.00 92.38 70 ARG A CA 1
ATOM 503 C C . ARG A 1 70 ? -7.737 8.735 -8.085 1.00 92.38 70 ARG A C 1
ATOM 505 O O . ARG A 1 70 ? -8.555 7.891 -8.435 1.00 92.38 70 ARG A O 1
ATOM 512 N N . ALA A 1 71 ? -7.366 8.921 -6.826 1.00 90.62 71 ALA A N 1
ATOM 513 C CA . ALA A 1 71 ? -7.970 8.242 -5.691 1.00 90.62 71 ALA A CA 1
ATOM 514 C C . ALA A 1 71 ? -8.499 9.279 -4.690 1.00 90.62 71 ALA A C 1
ATOM 516 O O . ALA A 1 71 ? -7.876 10.317 -4.471 1.00 90.62 71 ALA A O 1
ATOM 517 N N . LEU A 1 72 ? -9.655 9.001 -4.084 1.00 92.75 72 LEU A N 1
ATOM 518 C CA . LEU A 1 72 ? -10.184 9.771 -2.955 1.00 92.75 72 LEU A CA 1
ATOM 519 C C . LEU A 1 72 ? -9.457 9.329 -1.679 1.00 92.75 72 LEU A C 1
ATOM 521 O O . LEU A 1 72 ? -9.967 8.517 -0.914 1.00 92.75 72 LEU A O 1
ATOM 525 N N . THR A 1 73 ? -8.222 9.800 -1.508 1.00 93.25 73 THR A N 1
ATOM 526 C CA . THR A 1 73 ? -7.345 9.435 -0.389 1.00 93.25 73 THR A CA 1
ATOM 527 C C . THR A 1 73 ? -6.293 10.515 -0.148 1.00 93.25 73 THR A C 1
ATOM 529 O O . THR A 1 73 ? -5.988 11.301 -1.045 1.00 93.25 73 THR A O 1
ATOM 532 N N . LEU A 1 74 ? -5.688 10.507 1.040 1.00 93.69 74 LEU A N 1
ATOM 533 C CA . LEU A 1 74 ? -4.389 11.131 1.275 1.00 93.69 74 LEU A CA 1
ATOM 534 C C . LEU A 1 74 ? -3.311 10.052 1.124 1.00 93.69 74 LEU A C 1
ATOM 536 O O . LEU A 1 74 ? -3.288 9.093 1.891 1.00 93.69 74 LEU A O 1
ATOM 540 N N . GLY A 1 75 ? -2.455 10.179 0.112 1.00 93.31 75 GLY A N 1
ATOM 541 C CA . GLY A 1 75 ? -1.310 9.291 -0.084 1.00 93.31 75 GLY A CA 1
ATOM 542 C C . GLY A 1 75 ? -0.057 9.879 0.553 1.00 93.31 75 GLY A C 1
ATOM 543 O O . GLY A 1 75 ? 0.298 11.017 0.253 1.00 93.31 75 GLY A O 1
ATOM 544 N N . MET A 1 76 ? 0.618 9.108 1.404 1.00 95.06 76 MET A N 1
ATOM 545 C CA . MET A 1 76 ? 1.957 9.434 1.898 1.00 95.06 76 MET A CA 1
ATOM 546 C C . MET A 1 76 ? 2.933 8.398 1.353 1.00 95.06 76 MET A C 1
ATOM 548 O O . MET A 1 76 ? 2.738 7.203 1.567 1.00 95.06 76 MET A O 1
ATOM 552 N N . GLY A 1 77 ? 3.940 8.860 0.615 1.00 94.31 77 GLY A N 1
ATOM 553 C CA . GLY A 1 77 ? 4.946 8.011 -0.012 1.00 94.31 77 GLY A CA 1
ATOM 554 C C . GLY A 1 77 ? 6.339 8.337 0.504 1.00 94.31 77 GLY A C 1
ATOM 555 O O . GLY A 1 77 ? 6.682 9.506 0.681 1.00 94.31 77 GLY A O 1
ATOM 556 N N . THR A 1 78 ? 7.133 7.295 0.713 1.00 94.56 78 THR A N 1
ATOM 557 C CA . THR A 1 78 ? 8.574 7.372 0.962 1.00 94.56 78 THR A CA 1
ATOM 558 C C . THR A 1 78 ? 9.272 6.517 -0.084 1.00 94.56 78 THR A C 1
ATOM 560 O O . THR A 1 78 ? 8.793 5.417 -0.368 1.00 94.56 78 THR A O 1
ATOM 563 N N . VAL A 1 79 ? 10.358 7.038 -0.654 1.00 93.00 79 VAL A N 1
ATOM 564 C CA . VAL A 1 79 ? 11.195 6.354 -1.650 1.00 93.00 79 VAL A CA 1
ATOM 565 C C . VAL A 1 79 ? 12.483 5.853 -1.025 1.00 93.00 79 VAL A C 1
ATOM 567 O O . VAL A 1 79 ? 12.991 6.553 -0.117 1.00 93.00 79 VAL A O 1
#

Foldseek 3Di:
DDDADLAKDQDPVNQKIKHWPFKALAPVHDPPPCRRVVVGNVDHQDQVRPRMDTDMDMGGHPPDDDDDDDGPDDDDDDD